Protein AF-A0A0D1Y9K7-F1 (afdb_monomer)

InterPro domains:
  IPR001387 Cro/C1-type, helix-turn-helix domain [PF01381] (7-61)
  IPR001387 Cro/C1-type, helix-turn-helix domain [PS50943] (7-61)
  IPR001387 Cro/C1-type, helix-turn-helix domain [SM00530] (6-61)
  IPR001387 Cro/C1-type, helix-turn-helix domain [cd00093] (4-61)
  IPR010982 Lambda repressor-like, DNA-binding domain superfamily [G3DSA:1.10.260.40] (1-66)
  IPR010982 Lambda repressor-like, DNA-binding domain superfamily [SSF47413] (1-70)

Radius of gyration: 22.17 Å; Cα contacts (8 Å, |Δi|>4): 87; chains: 1; bounding box: 44×24×62 Å

Organism: Aneurinibacillus migulanus (NCBI:txid47500)

Foldseek 3Di:
DALLCLLVVLCVVVPHDLCVLCVQLVHDSVVNVCSNVVVDPDDPSSLVSSLVVSVADSCCSRVVDVGGHPPPPVPDPPDDDDPPPPDDDDQDPVNVVVVVVVVVVVVVVVVVVVD

Solvent-accessible surface area (backbone atoms only — not comparable to full-atom values): 6886 Å² total; per-residue (Å²): 120,54,50,16,50,44,53,44,46,58,35,57,76,69,70,52,54,65,58,58,54,14,60,74,61,72,46,54,45,71,54,48,53,28,26,41,65,63,76,39,80,70,54,74,69,50,44,48,43,52,17,61,74,68,64,30,28,58,50,26,46,72,54,79,41,91,55,49,47,69,80,72,64,72,79,84,66,95,78,82,88,80,79,77,84,83,61,92,71,79,83,48,74,67,57,51,51,52,52,51,52,55,50,53,52,49,53,52,52,55,55,64,72,73,111

Sequence (115 aa):
MTLGERIKYLREKNGYAQKFIAEKIGVKNNTLSSYESDKRQPDYDTLQKIADFFEVSTDYLLGRTNEPSPTYKASNDESDGLAFIDGEGPITEEEKEYLKESLELFRRMKAKKKE

Secondary structure (DSSP, 8-state):
--HHHHHHHHHHHTT--HHHHHHHHT--HHHHHHHHTTSS---HHHHHHHHHHTT--HHHHTTS-S-SS------S-TTSSSS-SS-SSSPPHHHHHHHHHHHHHHHHHHHHT--

pLDDT: mean 83.66, std 17.99, range [42.81, 98.25]

Structure (mmCIF, N/CA/C/O backbone):
data_AF-A0A0D1Y9K7-F1
#
_entry.id   AF-A0A0D1Y9K7-F1
#
loop_
_atom_site.group_PDB
_atom_site.id
_atom_site.type_symbol
_atom_site.label_atom_id
_atom_site.label_alt_id
_atom_site.label_comp_id
_atom_site.label_asym_id
_atom_site.label_entity_id
_atom_site.label_seq_id
_atom_site.pdbx_PDB_ins_code
_atom_site.Cartn_x
_atom_site.Cartn_y
_atom_site.Cartn_z
_atom_site.occupancy
_atom_site.B_iso_or_equiv
_atom_site.auth_seq_id
_atom_site.auth_comp_id
_atom_site.auth_asym_id
_atom_site.auth_atom_id
_atom_site.pdbx_PDB_model_num
ATOM 1 N N . MET A 1 1 ? -13.308 4.683 -6.885 1.00 83.62 1 MET A N 1
ATOM 2 C CA . MET A 1 1 ? -11.844 4.554 -6.913 1.00 83.62 1 MET A CA 1
ATOM 3 C C . MET A 1 1 ? -11.483 3.094 -7.070 1.00 83.62 1 MET A C 1
ATOM 5 O O . MET A 1 1 ? -11.948 2.294 -6.259 1.00 83.62 1 MET A O 1
ATOM 9 N N . THR A 1 2 ? -10.711 2.762 -8.096 1.00 95.62 2 THR A N 1
ATOM 10 C CA . THR A 1 2 ? -10.083 1.451 -8.293 1.00 95.62 2 THR A CA 1
ATOM 11 C C . THR A 1 2 ? -8.947 1.226 -7.287 1.00 95.62 2 THR A C 1
ATOM 13 O O . THR A 1 2 ? -8.568 2.134 -6.540 1.00 95.62 2 THR A O 1
ATOM 16 N N . LEU A 1 3 ? -8.388 0.012 -7.270 1.00 96.94 3 LEU A N 1
ATOM 17 C CA . LEU A 1 3 ? -7.191 -0.309 -6.489 1.00 96.94 3 LEU A CA 1
ATOM 18 C C . LEU A 1 3 ? -6.016 0.599 -6.888 1.00 96.94 3 LEU A C 1
ATOM 20 O O . LEU A 1 3 ? -5.385 1.195 -6.013 1.00 96.94 3 LEU A O 1
ATOM 24 N N . GLY A 1 4 ? -5.752 0.754 -8.191 1.00 97.62 4 GLY A N 1
ATOM 25 C CA . GLY A 1 4 ? -4.684 1.614 -8.696 1.00 97.62 4 GLY A CA 1
ATOM 26 C C . GLY A 1 4 ? -4.859 3.075 -8.292 1.00 97.62 4 GLY A C 1
ATOM 27 O O . GLY A 1 4 ? -3.917 3.695 -7.791 1.00 97.62 4 GLY A O 1
ATOM 28 N N . GLU A 1 5 ? -6.080 3.602 -8.402 1.00 97.75 5 GLU A N 1
ATOM 29 C CA . GLU A 1 5 ? -6.410 4.964 -7.973 1.00 97.75 5 GLU A CA 1
ATOM 30 C C . GLU A 1 5 ? -6.190 5.170 -6.466 1.00 97.75 5 GLU A C 1
ATOM 32 O O . GLU A 1 5 ? -5.698 6.225 -6.064 1.00 97.75 5 GLU A O 1
ATOM 37 N N . ARG A 1 6 ? -6.506 4.178 -5.620 1.00 97.50 6 ARG A N 1
ATOM 38 C CA . ARG A 1 6 ? -6.267 4.249 -4.165 1.00 97.50 6 ARG A CA 1
ATOM 39 C C . ARG A 1 6 ? -4.782 4.223 -3.821 1.00 97.50 6 ARG A C 1
ATOM 41 O O . ARG A 1 6 ? -4.344 5.032 -3.007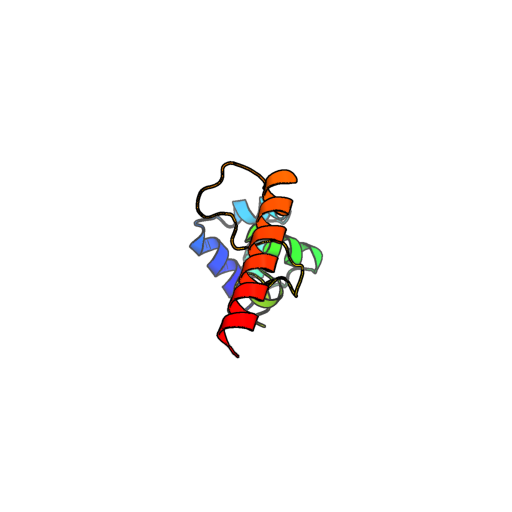 1.00 97.50 6 ARG A O 1
ATOM 48 N N . ILE A 1 7 ? -4.000 3.358 -4.467 1.00 97.75 7 ILE A N 1
ATOM 49 C CA . ILE A 1 7 ? -2.539 3.306 -4.288 1.00 97.75 7 ILE A CA 1
ATOM 50 C C . ILE A 1 7 ? -1.915 4.647 -4.689 1.00 97.75 7 ILE A C 1
ATOM 52 O O . ILE A 1 7 ? -1.131 5.225 -3.933 1.00 97.75 7 ILE A O 1
ATOM 56 N N . LYS A 1 8 ? -2.312 5.175 -5.852 1.00 98.00 8 LYS A N 1
ATOM 57 C CA . LYS A 1 8 ? -1.855 6.474 -6.351 1.00 98.00 8 LYS A CA 1
ATOM 58 C C . LYS A 1 8 ? -2.211 7.604 -5.387 1.00 98.00 8 LYS A C 1
ATOM 60 O O . LYS A 1 8 ? -1.353 8.419 -5.056 1.00 98.00 8 LYS A O 1
ATOM 65 N N . TYR A 1 9 ? -3.450 7.622 -4.905 1.00 97.62 9 TYR A N 1
ATOM 66 C CA . TYR A 1 9 ? -3.919 8.601 -3.932 1.00 97.62 9 TYR A CA 1
ATOM 67 C C . TYR A 1 9 ? -3.101 8.565 -2.637 1.00 97.62 9 TYR A C 1
ATOM 69 O O . TYR A 1 9 ? -2.636 9.609 -2.188 1.00 97.62 9 TYR A O 1
ATOM 77 N N . LEU A 1 10 ? -2.873 7.382 -2.055 1.00 96.81 10 LEU A N 1
ATOM 78 C CA . LEU A 1 10 ? -2.066 7.231 -0.839 1.00 96.81 10 LEU A CA 1
ATOM 79 C C . LEU A 1 10 ? -0.629 7.713 -1.054 1.00 96.81 10 LEU A C 1
ATOM 81 O O . LEU A 1 10 ? -0.086 8.433 -0.213 1.00 96.81 10 LEU A O 1
ATOM 85 N N . ARG A 1 11 ? -0.025 7.376 -2.198 1.00 97.62 11 ARG A N 1
ATOM 86 C CA . ARG A 1 11 ? 1.308 7.861 -2.568 1.00 97.62 11 ARG A CA 1
ATOM 87 C C . ARG A 1 11 ? 1.360 9.388 -2.620 1.00 97.62 11 ARG A C 1
ATOM 89 O O . ARG A 1 11 ? 2.266 9.985 -2.043 1.00 97.62 11 ARG A O 1
ATOM 96 N N . GLU A 1 12 ? 0.424 10.006 -3.334 1.00 97.12 12 GLU A N 1
ATOM 97 C CA . GLU A 1 12 ? 0.390 11.458 -3.550 1.00 97.12 12 GLU A CA 1
ATOM 98 C C . GLU A 1 12 ? 0.075 12.212 -2.260 1.00 97.12 12 GLU A C 1
ATOM 100 O O . GLU A 1 12 ? 0.737 13.205 -1.962 1.00 97.12 12 GLU A O 1
ATOM 105 N N . LYS A 1 13 ? -0.845 11.689 -1.442 1.00 95.88 13 LYS A N 1
ATOM 106 C CA . LYS A 1 13 ? -1.175 12.225 -0.116 1.00 95.88 13 LYS A CA 1
ATOM 107 C C . LYS A 1 13 ? 0.044 12.285 0.810 1.00 95.88 13 LYS A C 1
ATOM 109 O O . LYS A 1 13 ? 0.171 13.235 1.574 1.00 95.88 13 LYS A O 1
ATOM 114 N N . ASN A 1 14 ? 0.932 11.295 0.732 1.00 94.00 14 ASN A N 1
ATOM 115 C CA . ASN A 1 14 ? 2.161 11.237 1.52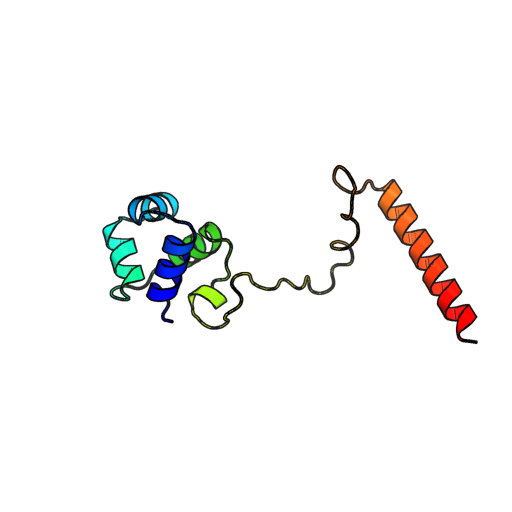9 1.00 94.00 14 ASN A CA 1
ATOM 116 C C . ASN A 1 14 ? 3.376 11.895 0.840 1.00 94.00 14 ASN A C 1
ATOM 118 O O . ASN A 1 14 ? 4.479 11.865 1.378 1.00 94.00 14 ASN A O 1
ATOM 122 N N . GLY A 1 15 ? 3.209 12.478 -0.354 1.00 96.00 15 GLY A N 1
ATOM 123 C CA . GLY A 1 15 ? 4.292 13.156 -1.075 1.00 96.00 15 GLY A CA 1
ATOM 124 C C . GLY A 1 15 ? 5.394 12.226 -1.601 1.00 96.00 15 GLY A C 1
ATOM 125 O O . GLY A 1 15 ? 6.505 12.680 -1.875 1.00 96.00 15 GLY A O 1
ATOM 126 N N . TYR A 1 16 ? 5.120 10.928 -1.756 1.00 96.56 16 TYR A N 1
ATOM 127 C CA . TYR A 1 16 ? 6.129 9.965 -2.192 1.00 96.56 16 TYR A CA 1
ATOM 128 C C . TYR A 1 16 ? 6.257 9.885 -3.719 1.00 96.56 16 TYR A C 1
ATOM 130 O O . TYR A 1 16 ? 5.280 9.866 -4.477 1.00 96.56 16 TYR A O 1
ATOM 138 N N . ALA A 1 17 ? 7.497 9.745 -4.189 1.00 97.44 17 ALA A N 1
ATOM 139 C CA . ALA A 1 17 ? 7.775 9.366 -5.568 1.00 97.44 17 ALA A CA 1
ATOM 140 C C . ALA A 1 17 ? 7.483 7.871 -5.784 1.00 97.44 17 ALA A C 1
ATOM 142 O O . ALA A 1 17 ? 7.744 7.047 -4.908 1.00 97.44 17 ALA A O 1
ATOM 143 N N . GLN A 1 18 ? 7.040 7.488 -6.987 1.00 97.19 18 GLN A N 1
ATOM 144 C CA . GLN A 1 18 ? 6.804 6.074 -7.322 1.00 97.19 18 GLN A CA 1
ATOM 145 C C . GLN A 1 18 ? 8.050 5.205 -7.084 1.00 97.19 18 GLN A C 1
ATOM 147 O O . GLN A 1 18 ? 7.955 4.071 -6.629 1.00 97.19 18 GLN A O 1
ATOM 152 N N . LYS A 1 19 ? 9.246 5.735 -7.374 1.00 97.44 19 LYS A N 1
ATOM 153 C CA . LYS A 1 19 ? 10.508 5.004 -7.193 1.00 97.44 19 LYS A CA 1
ATOM 154 C C . LYS A 1 19 ? 10.745 4.632 -5.728 1.00 97.44 19 LYS A C 1
ATOM 156 O O . LYS A 1 19 ? 11.130 3.502 -5.463 1.00 97.44 19 LYS A O 1
ATOM 161 N N . PHE A 1 20 ? 10.436 5.543 -4.807 1.00 96.62 20 PHE A N 1
ATOM 162 C CA . PHE A 1 20 ? 10.605 5.324 -3.375 1.00 96.62 20 PHE A CA 1
ATOM 163 C C . PHE A 1 20 ? 9.729 4.173 -2.867 1.00 96.62 20 PHE A C 1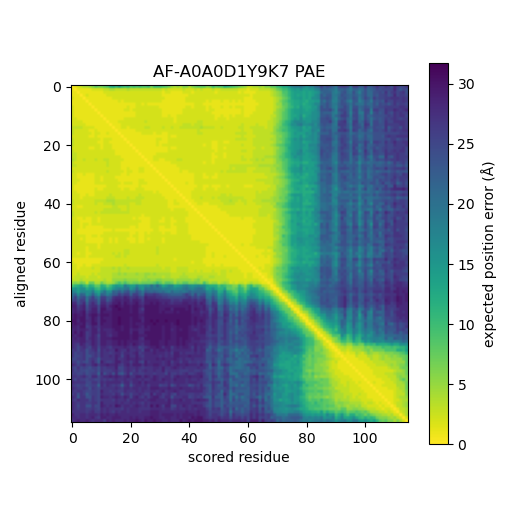
ATOM 165 O O . PHE A 1 20 ? 10.234 3.243 -2.249 1.00 96.62 20 PHE A O 1
ATOM 172 N N . ILE A 1 21 ? 8.431 4.186 -3.186 1.00 96.94 21 ILE A N 1
ATOM 173 C CA . ILE A 1 21 ? 7.521 3.109 -2.764 1.00 96.94 21 ILE A CA 1
ATOM 174 C C . ILE A 1 21 ? 7.909 1.789 -3.417 1.00 96.94 21 ILE A C 1
ATOM 176 O O . ILE A 1 21 ? 7.945 0.770 -2.737 1.00 96.94 21 ILE A O 1
ATOM 180 N N . ALA A 1 22 ? 8.234 1.804 -4.713 1.00 97.25 22 ALA A N 1
ATOM 181 C CA . ALA A 1 22 ? 8.626 0.601 -5.435 1.00 97.25 22 ALA A CA 1
ATOM 182 C C . ALA A 1 22 ? 9.835 -0.084 -4.775 1.00 97.25 22 ALA A C 1
ATOM 184 O O . ALA A 1 22 ? 9.805 -1.293 -4.558 1.00 97.25 22 ALA A O 1
ATOM 185 N N . GLU A 1 23 ? 10.847 0.691 -4.373 1.00 97.25 23 GLU A N 1
ATOM 186 C CA . GLU A 1 23 ? 11.997 0.188 -3.613 1.00 97.25 23 GLU A CA 1
ATOM 187 C C . GLU A 1 23 ? 11.586 -0.379 -2.246 1.00 97.25 23 GLU A C 1
ATOM 189 O O . GLU A 1 23 ? 12.051 -1.454 -1.872 1.00 97.25 23 GLU A O 1
ATOM 194 N N . LYS A 1 24 ? 10.676 0.288 -1.523 1.00 95.69 24 LYS A N 1
ATOM 195 C CA . LYS A 1 24 ? 10.209 -0.153 -0.197 1.00 95.69 24 LYS A CA 1
ATOM 196 C C . LYS A 1 24 ? 9.401 -1.448 -0.228 1.00 95.69 24 LYS A C 1
ATOM 198 O O . LYS A 1 24 ? 9.605 -2.297 0.634 1.00 95.69 24 LYS A O 1
ATOM 203 N N . ILE A 1 25 ? 8.536 -1.634 -1.223 1.00 96.19 25 ILE A N 1
ATOM 204 C CA . ILE A 1 25 ? 7.728 -2.860 -1.363 1.00 96.19 25 ILE A CA 1
ATOM 205 C C . ILE A 1 25 ? 8.440 -3.956 -2.181 1.00 96.19 25 ILE A C 1
ATOM 207 O O . ILE A 1 25 ? 7.914 -5.060 -2.331 1.00 96.19 25 ILE A O 1
ATOM 211 N N . GLY A 1 26 ? 9.647 -3.680 -2.690 1.00 96.56 26 GLY A N 1
ATOM 212 C CA . GLY A 1 26 ? 10.491 -4.650 -3.394 1.00 96.56 26 GLY A CA 1
ATOM 213 C C . GLY A 1 26 ? 10.061 -4.942 -4.835 1.00 96.56 26 GLY A C 1
ATOM 214 O O . GLY A 1 26 ? 10.218 -6.067 -5.307 1.00 96.56 26 GLY A O 1
ATOM 215 N N . VAL A 1 27 ? 9.518 -3.952 -5.548 1.00 97.44 27 VAL A N 1
ATOM 216 C CA . VAL A 1 27 ? 9.117 -4.070 -6.961 1.00 97.44 27 VAL A CA 1
ATOM 217 C C . VAL A 1 27 ? 9.855 -3.066 -7.845 1.00 97.44 27 VAL A C 1
ATOM 219 O O . VAL A 1 27 ? 10.433 -2.083 -7.390 1.00 97.44 27 VAL A O 1
ATOM 222 N N . LYS A 1 28 ? 9.823 -3.283 -9.163 1.00 97.94 28 LYS A N 1
ATOM 223 C CA . LYS A 1 28 ? 10.340 -2.300 -10.125 1.00 97.94 28 LYS A CA 1
ATOM 224 C C . LYS A 1 28 ? 9.406 -1.087 -10.201 1.00 97.94 28 LYS A C 1
ATOM 226 O O . LYS A 1 28 ? 8.189 -1.225 -10.109 1.00 97.94 28 LYS A O 1
ATOM 231 N N . ASN A 1 29 ? 9.958 0.099 -10.456 1.00 97.50 29 ASN A N 1
ATOM 232 C CA . ASN A 1 29 ? 9.174 1.333 -10.586 1.00 97.50 29 ASN A CA 1
ATOM 233 C C . ASN A 1 29 ? 8.064 1.234 -11.659 1.00 97.50 29 ASN A C 1
ATOM 235 O O . ASN A 1 29 ? 6.931 1.642 -11.413 1.00 97.50 29 ASN A O 1
ATOM 239 N N . ASN A 1 30 ? 8.353 0.615 -12.810 1.00 97.81 30 ASN A N 1
ATOM 240 C CA . ASN A 1 30 ? 7.357 0.388 -13.863 1.00 97.81 30 ASN A CA 1
ATOM 241 C C . ASN A 1 30 ? 6.219 -0.551 -13.423 1.00 97.81 30 ASN A C 1
ATOM 243 O O . ASN A 1 30 ? 5.087 -0.407 -13.887 1.00 97.81 30 ASN A O 1
ATOM 247 N N . THR A 1 31 ? 6.503 -1.490 -12.518 1.00 97.81 31 THR A N 1
ATOM 248 C CA . THR A 1 31 ? 5.507 -2.376 -11.921 1.00 97.81 31 THR A CA 1
ATOM 249 C C . THR A 1 31 ? 4.544 -1.571 -11.054 1.00 97.81 31 THR A C 1
ATOM 251 O O . THR A 1 31 ? 3.341 -1.679 -11.261 1.00 97.81 31 THR A O 1
ATOM 254 N N . LEU A 1 32 ? 5.049 -0.698 -10.170 1.00 97.94 32 LEU A N 1
ATOM 255 C CA . LEU A 1 32 ? 4.189 0.187 -9.372 1.00 97.94 32 LEU A CA 1
ATOM 256 C C . LEU A 1 32 ? 3.350 1.116 -10.263 1.00 97.94 32 LEU A C 1
ATOM 258 O O . LEU A 1 32 ? 2.151 1.249 -10.052 1.00 97.94 32 LEU A O 1
ATOM 262 N N . SER A 1 33 ? 3.950 1.696 -11.305 1.00 98.00 33 SER A N 1
ATOM 263 C CA . SER A 1 33 ? 3.226 2.516 -12.289 1.00 98.00 33 SER A CA 1
ATOM 264 C C . SER A 1 33 ? 2.104 1.732 -12.993 1.00 98.00 33 SER A C 1
ATOM 266 O O . SER A 1 33 ? 1.017 2.258 -13.235 1.00 98.00 33 SER A O 1
ATOM 268 N N . SER A 1 34 ? 2.329 0.444 -13.273 1.00 98.25 34 SER A N 1
ATOM 269 C CA . SER A 1 34 ? 1.307 -0.441 -13.848 1.00 98.25 34 SER A CA 1
ATOM 270 C C . SER A 1 34 ? 0.180 -0.757 -12.862 1.00 98.25 34 SER A C 1
ATOM 272 O O . SER A 1 34 ? -0.960 -0.890 -13.298 1.00 98.25 34 SER A O 1
ATOM 274 N N . TYR A 1 35 ? 0.477 -0.842 -11.560 1.00 98.19 35 TYR A N 1
ATOM 275 C CA . TYR A 1 35 ? -0.539 -0.982 -10.511 1.00 98.19 35 TYR A CA 1
ATOM 276 C C . TYR A 1 35 ? -1.379 0.289 -10.379 1.00 98.19 35 TYR A C 1
ATOM 278 O O . TYR A 1 35 ? -2.599 0.217 -10.438 1.00 98.19 35 TYR A O 1
ATOM 286 N N . GLU A 1 36 ? -0.743 1.461 -10.289 1.00 98.00 36 GLU A N 1
ATOM 287 C CA . GLU A 1 36 ? -1.429 2.760 -10.160 1.00 98.00 36 GLU A CA 1
ATOM 288 C C . GLU A 1 36 ? -2.296 3.133 -11.374 1.00 98.00 36 GLU A C 1
ATOM 290 O O . GLU A 1 36 ? -3.157 4.002 -11.269 1.00 98.00 36 GLU A O 1
ATOM 295 N N . SER A 1 37 ? -2.058 2.503 -12.527 1.00 97.75 37 SER A N 1
ATOM 296 C CA . SER A 1 37 ? -2.835 2.691 -13.760 1.00 97.75 37 SER A CA 1
ATOM 297 C C . SER A 1 37 ? -3.765 1.519 -14.087 1.00 97.75 37 SER A C 1
ATOM 299 O O . SER A 1 37 ? -4.258 1.444 -15.211 1.00 97.75 37 SER A O 1
ATOM 301 N N . ASP A 1 38 ? -3.959 0.587 -13.146 1.00 97.00 38 ASP A N 1
ATOM 302 C CA . ASP A 1 38 ? -4.796 -0.618 -13.276 1.00 97.00 38 ASP A CA 1
ATOM 303 C C . ASP A 1 38 ? -4.439 -1.540 -14.465 1.00 97.00 38 ASP A C 1
ATOM 305 O O . ASP A 1 38 ? -5.184 -2.456 -14.809 1.00 97.00 38 ASP A O 1
ATOM 309 N N . LYS A 1 39 ? -3.265 -1.357 -15.085 1.00 97.75 39 LYS A N 1
ATOM 310 C CA . LYS A 1 39 ? -2.762 -2.215 -16.175 1.00 97.75 39 LYS A CA 1
ATOM 311 C C . LYS A 1 39 ? -2.356 -3.597 -15.683 1.00 97.75 39 LYS A C 1
ATOM 313 O O . LYS A 1 39 ? -2.317 -4.552 -16.456 1.00 97.75 39 LYS A O 1
ATOM 318 N N . ARG A 1 40 ? -1.977 -3.690 -14.411 1.00 96.69 40 ARG A N 1
ATOM 319 C CA . ARG A 1 40 ? -1.597 -4.930 -13.741 1.00 96.69 40 ARG A CA 1
ATOM 320 C C . ARG A 1 40 ? -2.117 -4.889 -12.314 1.00 96.69 40 ARG A C 1
ATOM 322 O O . ARG A 1 40 ? -2.157 -3.824 -11.712 1.00 96.69 40 ARG A O 1
ATOM 329 N N . GLN A 1 41 ? -2.462 -6.046 -11.766 1.00 95.75 41 GLN A N 1
ATOM 330 C CA . GLN A 1 41 ? -2.793 -6.170 -10.351 1.00 95.75 41 GLN A CA 1
ATOM 331 C C . GLN A 1 41 ? -1.580 -6.676 -9.554 1.00 95.75 41 GLN A C 1
ATOM 333 O O . GLN A 1 41 ? -0.812 -7.489 -10.086 1.00 95.75 41 GLN A O 1
ATOM 338 N N . PRO A 1 42 ? -1.372 -6.186 -8.317 1.00 96.94 42 PRO A N 1
ATOM 339 C CA . PRO A 1 42 ? -0.396 -6.767 -7.407 1.00 96.94 42 PRO A CA 1
ATOM 340 C C . PRO A 1 42 ? -0.802 -8.199 -7.046 1.00 96.94 42 PRO A C 1
ATOM 342 O O . PRO A 1 42 ? -1.987 -8.529 -7.008 1.00 96.94 42 PRO A O 1
ATOM 345 N N . ASP A 1 43 ? 0.188 -9.046 -6.780 1.00 97.00 43 ASP A N 1
ATOM 346 C CA . ASP A 1 43 ? -0.063 -10.340 -6.149 1.00 97.00 43 ASP A CA 1
ATOM 347 C C . ASP A 1 43 ? -0.411 -10.167 -4.661 1.00 97.00 43 ASP A C 1
ATOM 349 O O . ASP A 1 43 ? -0.383 -9.061 -4.113 1.00 97.00 43 ASP A O 1
ATOM 353 N N . TYR A 1 44 ? -0.766 -11.276 -4.013 1.00 96.94 44 TYR A N 1
ATOM 354 C CA . TYR A 1 44 ? -1.159 -11.296 -2.606 1.00 96.94 44 TYR A CA 1
ATOM 355 C C . TYR A 1 44 ? -0.082 -10.700 -1.683 1.00 96.94 44 TYR A C 1
ATOM 357 O O . TYR A 1 44 ? -0.387 -9.853 -0.844 1.00 96.94 44 TYR A O 1
ATOM 365 N N . ASP A 1 45 ? 1.184 -11.074 -1.875 1.00 97.44 45 ASP A N 1
ATOM 366 C CA . ASP A 1 45 ? 2.291 -10.599 -1.040 1.00 97.44 45 ASP A CA 1
ATOM 367 C C . ASP A 1 45 ? 2.566 -9.107 -1.252 1.00 97.44 45 ASP A C 1
ATOM 369 O O . ASP A 1 45 ? 2.802 -8.362 -0.301 1.00 97.44 45 ASP A O 1
ATOM 373 N N . THR A 1 46 ? 2.508 -8.635 -2.497 1.00 97.81 46 THR A N 1
ATOM 374 C CA . THR A 1 46 ? 2.695 -7.218 -2.812 1.00 97.81 46 THR A CA 1
ATOM 375 C C . THR A 1 46 ? 1.536 -6.380 -2.284 1.00 97.81 46 THR A C 1
ATOM 377 O O . THR A 1 46 ? 1.765 -5.280 -1.786 1.00 97.81 46 THR A O 1
ATOM 380 N N . LEU A 1 47 ? 0.300 -6.882 -2.357 1.00 97.88 47 LEU A N 1
ATOM 381 C CA . LEU A 1 47 ? -0.866 -6.188 -1.816 1.00 97.88 47 LEU A CA 1
ATOM 382 C C . LEU A 1 47 ? -0.741 -5.988 -0.299 1.00 97.88 47 LEU A C 1
ATOM 384 O O . LEU A 1 47 ? -1.008 -4.887 0.178 1.00 97.88 47 LEU A O 1
ATOM 388 N N . GLN A 1 48 ? -0.283 -7.009 0.432 1.00 96.75 48 GLN A N 1
ATOM 389 C CA . GLN A 1 48 ? -0.004 -6.898 1.868 1.00 96.75 48 GLN A CA 1
ATOM 390 C C . GLN A 1 48 ? 1.089 -5.866 2.153 1.00 96.75 48 GLN A C 1
ATOM 392 O O . GLN A 1 48 ? 0.870 -4.954 2.937 1.00 96.75 48 GLN A O 1
ATOM 397 N N . LYS A 1 49 ? 2.214 -5.903 1.428 1.00 97.50 49 LYS A N 1
ATOM 398 C CA . LYS A 1 49 ? 3.286 -4.905 1.603 1.00 97.50 49 LYS A CA 1
ATOM 399 C C . LYS A 1 49 ? 2.823 -3.473 1.350 1.00 97.50 49 LYS A C 1
ATOM 401 O O . LYS A 1 49 ? 3.303 -2.555 2.004 1.00 97.50 49 LYS A O 1
ATOM 406 N N . ILE A 1 50 ? 1.935 -3.266 0.376 1.00 97.25 50 ILE A N 1
ATOM 407 C CA . ILE A 1 50 ? 1.352 -1.947 0.107 1.00 97.25 50 ILE A CA 1
ATOM 408 C C . ILE A 1 50 ? 0.449 -1.523 1.271 1.00 97.25 50 ILE A C 1
ATOM 410 O O . ILE A 1 50 ? 0.530 -0.374 1.700 1.00 97.25 50 ILE A O 1
ATOM 414 N N . ALA A 1 51 ? -0.388 -2.433 1.776 1.00 96.06 51 ALA A N 1
ATOM 415 C CA . ALA A 1 51 ? -1.241 -2.194 2.937 1.00 96.06 51 ALA A CA 1
ATOM 416 C C . ALA A 1 51 ? -0.414 -1.815 4.175 1.00 96.06 51 ALA A C 1
ATOM 418 O O . ALA A 1 51 ? -0.650 -0.757 4.754 1.00 96.06 51 ALA A O 1
ATOM 419 N N . ASP A 1 52 ? 0.617 -2.599 4.493 1.00 94.19 52 ASP A N 1
ATOM 420 C CA . ASP A 1 52 ? 1.517 -2.363 5.624 1.00 94.19 52 ASP A CA 1
ATOM 421 C C . ASP A 1 52 ? 2.287 -1.046 5.475 1.00 94.19 52 ASP A C 1
ATOM 423 O O . ASP A 1 52 ? 2.366 -0.261 6.415 1.00 94.19 52 ASP A O 1
ATOM 427 N N . PHE A 1 53 ? 2.820 -0.761 4.280 1.00 95.00 53 PHE A N 1
ATOM 428 C CA . PHE A 1 53 ? 3.581 0.466 4.024 1.00 95.00 53 PHE A CA 1
ATOM 429 C C . PHE A 1 53 ? 2.754 1.737 4.253 1.00 95.00 53 PHE A C 1
ATOM 431 O O . PHE A 1 53 ? 3.295 2.752 4.687 1.00 95.00 53 PHE A O 1
ATOM 438 N N . PH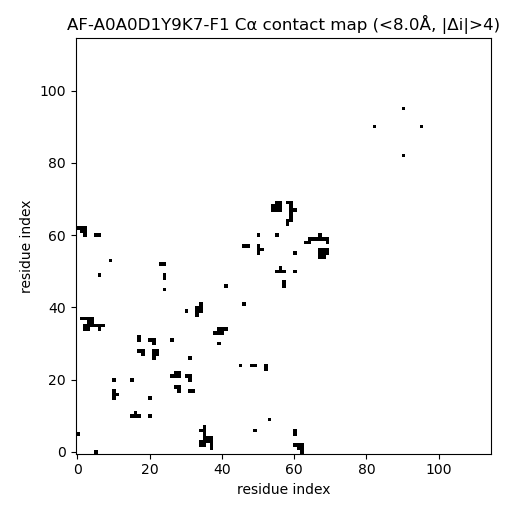E A 1 54 ? 1.462 1.700 3.926 1.00 94.50 54 PHE A N 1
ATOM 439 C CA . PHE A 1 54 ? 0.557 2.834 4.104 1.00 94.50 54 PHE A CA 1
ATOM 440 C C . PHE A 1 54 ? -0.267 2.768 5.395 1.00 94.50 54 PHE A C 1
ATOM 442 O O . PHE A 1 54 ? -1.098 3.652 5.598 1.00 94.50 54 PHE A O 1
ATOM 449 N N . GLU A 1 55 ? -0.060 1.748 6.233 1.00 93.12 55 GLU A N 1
ATOM 450 C CA . GLU A 1 55 ? -0.829 1.496 7.460 1.00 93.12 55 GLU A CA 1
ATOM 451 C C . GLU A 1 55 ? -2.352 1.460 7.212 1.00 93.12 55 GLU A C 1
ATOM 453 O O . GLU A 1 55 ? -3.160 2.047 7.938 1.00 93.12 55 GLU A O 1
ATOM 458 N N . VAL A 1 56 ? -2.761 0.772 6.142 1.00 94.12 56 VAL A N 1
ATOM 459 C CA . VAL A 1 56 ? -4.166 0.605 5.735 1.00 94.12 56 VAL A CA 1
ATOM 460 C C . VAL A 1 56 ? -4.554 -0.868 5.641 1.00 94.12 56 VAL A C 1
ATOM 462 O O . VAL A 1 56 ? -3.708 -1.744 5.518 1.00 94.12 56 VAL A O 1
ATOM 465 N N . SER A 1 57 ? -5.852 -1.167 5.645 1.00 94.56 57 SER A N 1
ATOM 466 C CA . SER A 1 57 ? -6.361 -2.511 5.365 1.00 94.56 57 SER A CA 1
ATOM 467 C C . SER A 1 57 ? -6.309 -2.838 3.873 1.00 94.56 57 SER A C 1
ATOM 469 O O . SER A 1 57 ? -6.467 -1.977 3.001 1.00 94.56 57 SER A O 1
ATOM 471 N N . THR A 1 58 ? -6.206 -4.127 3.558 1.00 94.94 58 THR A N 1
ATOM 472 C CA . THR A 1 58 ? -6.450 -4.612 2.196 1.00 94.94 58 THR A CA 1
ATOM 473 C C . THR A 1 58 ? -7.907 -4.398 1.775 1.00 94.94 58 THR A C 1
ATOM 475 O O . THR A 1 58 ? -8.149 -4.107 0.608 1.00 94.94 58 THR A O 1
ATOM 478 N N . ASP A 1 59 ? -8.875 -4.434 2.701 1.00 94.31 59 ASP A N 1
ATOM 479 C CA . ASP A 1 59 ? -10.272 -4.051 2.446 1.00 94.31 59 ASP A CA 1
ATOM 480 C C . ASP A 1 59 ? -10.397 -2.614 1.928 1.00 94.31 59 ASP A C 1
ATOM 482 O O . ASP A 1 59 ? -11.149 -2.361 0.981 1.00 94.31 59 ASP A O 1
ATOM 486 N N . TYR A 1 60 ? -9.638 -1.675 2.497 1.00 95.44 60 TYR A N 1
ATOM 487 C CA . TYR A 1 60 ? -9.567 -0.315 1.979 1.00 95.44 60 TYR A CA 1
ATOM 488 C C . TYR A 1 60 ? -8.976 -0.295 0.574 1.00 95.44 60 TYR A C 1
ATOM 490 O O . TYR A 1 60 ? -9.572 0.298 -0.325 1.00 95.44 60 TYR A O 1
ATOM 498 N N . LEU A 1 61 ? -7.831 -0.946 0.354 1.00 95.94 61 LEU A N 1
ATOM 499 C CA . LEU A 1 61 ? -7.178 -0.964 -0.959 1.00 95.94 61 LEU A CA 1
ATOM 500 C C . LEU A 1 61 ? -8.079 -1.574 -2.043 1.00 95.94 61 LEU A C 1
ATOM 502 O O . LEU A 1 61 ? -8.181 -1.030 -3.140 1.00 95.94 61 LEU A O 1
ATOM 506 N N . LEU A 1 62 ? -8.786 -2.655 -1.720 1.00 95.56 62 LEU A N 1
ATOM 507 C CA . LEU A 1 62 ? -9.712 -3.352 -2.616 1.00 95.56 62 LEU A CA 1
ATOM 508 C C . LEU A 1 62 ? -11.078 -2.656 -2.747 1.00 95.56 62 LEU A C 1
ATOM 510 O O . LEU A 1 62 ? -11.928 -3.117 -3.506 1.00 95.56 62 LEU A O 1
ATOM 514 N N . GLY A 1 63 ? -11.305 -1.553 -2.029 1.00 93.75 63 GLY A N 1
ATOM 515 C CA . GLY A 1 63 ? -12.526 -0.756 -2.131 1.00 93.75 63 GLY A CA 1
ATOM 516 C C . GLY A 1 63 ? -13.751 -1.348 -1.433 1.00 93.75 63 GLY A C 1
ATOM 517 O O . GLY A 1 63 ? -14.867 -0.923 -1.724 1.00 93.75 63 GLY A O 1
ATOM 518 N N . ARG A 1 64 ? -13.560 -2.288 -0.502 1.00 92.62 64 ARG A N 1
ATOM 519 C CA . ARG A 1 64 ? -14.625 -2.851 0.351 1.00 92.62 64 ARG A CA 1
ATOM 520 C C . ARG A 1 64 ? -15.066 -1.869 1.441 1.00 92.62 64 ARG A C 1
ATOM 522 O O . ARG A 1 64 ? -16.189 -1.954 1.925 1.00 92.62 64 ARG A O 1
ATOM 529 N N . THR A 1 65 ? -14.199 -0.917 1.791 1.00 91.75 65 THR A N 1
ATOM 530 C CA . THR A 1 65 ? -14.472 0.176 2.733 1.00 91.75 65 THR A CA 1
ATOM 531 C C . THR A 1 65 ? -13.800 1.484 2.292 1.00 91.75 65 THR A C 1
ATOM 533 O O . THR A 1 65 ? -12.851 1.498 1.500 1.00 91.75 65 THR A O 1
ATOM 536 N N . ASN A 1 66 ? -14.297 2.612 2.801 1.00 91.19 66 ASN A N 1
ATOM 537 C CA . ASN A 1 66 ? -13.648 3.922 2.680 1.00 91.19 66 ASN A CA 1
ATOM 538 C C . A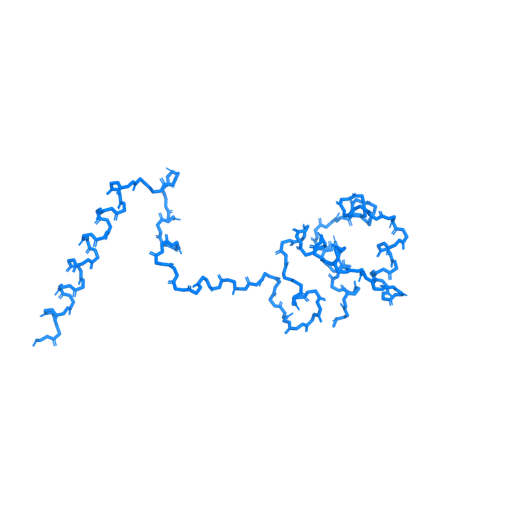SN A 1 66 ? -12.809 4.279 3.913 1.00 91.19 66 ASN A C 1
ATOM 540 O O . ASN A 1 66 ? -12.099 5.282 3.887 1.00 91.19 66 ASN A O 1
ATOM 544 N N . GLU A 1 67 ? -12.859 3.460 4.962 1.00 89.31 67 GLU A N 1
ATOM 545 C CA . GLU A 1 67 ? -12.023 3.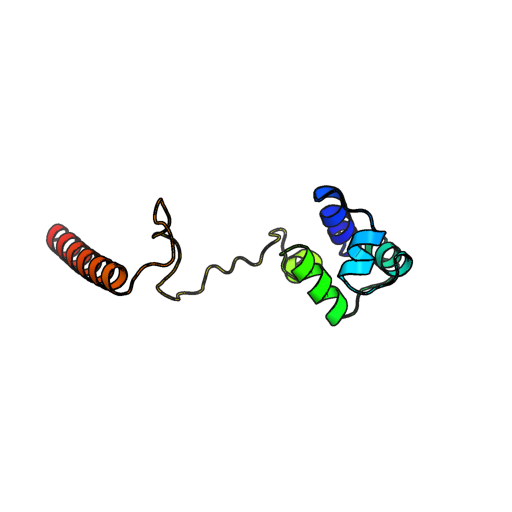615 6.149 1.00 89.31 67 GLU A CA 1
ATOM 546 C C . GLU A 1 67 ? -10.638 3.000 5.885 1.00 89.31 67 GLU A C 1
ATOM 548 O O . GLU A 1 67 ? -10.565 1.816 5.560 1.00 89.31 67 GLU A O 1
ATOM 553 N N . PRO A 1 68 ? -9.544 3.787 5.945 1.00 82.50 68 PRO A N 1
ATOM 554 C CA . PRO A 1 68 ? -8.211 3.339 5.548 1.00 82.50 68 PRO A CA 1
ATOM 555 C C . PRO A 1 68 ? -7.660 2.244 6.451 1.00 82.50 68 PRO A C 1
ATOM 557 O O . PRO A 1 68 ? -7.258 1.195 5.964 1.00 82.50 68 PRO A O 1
ATOM 560 N N . SER A 1 69 ? -7.692 2.445 7.760 1.00 76.75 69 SER A N 1
ATOM 561 C CA . SER A 1 69 ? -7.300 1.417 8.717 1.00 76.75 69 SER A CA 1
ATOM 562 C C . SER A 1 69 ? -8.479 0.469 8.941 1.00 76.75 69 SER A C 1
ATOM 564 O O . SER A 1 69 ? -9.623 0.941 8.963 1.00 76.75 69 SER A O 1
ATOM 566 N N . PRO A 1 70 ? -8.258 -0.849 9.109 1.00 61.31 70 PRO A N 1
ATOM 567 C CA . PRO A 1 70 ? -9.303 -1.653 9.711 1.00 61.31 70 PRO A CA 1
ATOM 568 C C . PRO A 1 70 ? -9.587 -1.006 11.064 1.00 61.31 70 PRO A C 1
ATOM 570 O O . PRO A 1 70 ? -8.676 -0.847 11.877 1.00 61.31 70 PRO A O 1
ATOM 573 N N . THR A 1 71 ? -10.833 -0.618 11.334 1.00 50.88 71 THR A N 1
ATOM 574 C CA . THR A 1 71 ? -11.246 -0.486 12.724 1.00 50.88 71 THR A CA 1
ATOM 575 C C . THR A 1 71 ? -11.114 -1.893 13.303 1.00 50.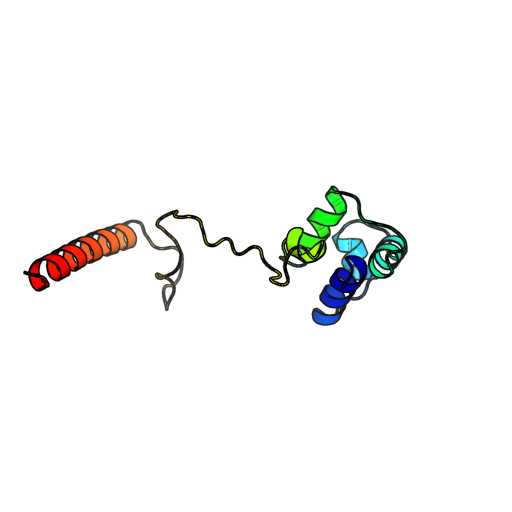88 71 THR A C 1
ATOM 577 O O . THR A 1 71 ? -12.076 -2.651 13.386 1.00 50.88 71 THR A O 1
ATOM 580 N N . TYR A 1 72 ? -9.922 -2.241 13.785 1.00 50.78 72 TYR A N 1
ATOM 581 C CA . TYR A 1 72 ? -9.835 -2.935 15.048 1.00 50.78 72 TYR A CA 1
ATOM 582 C C . TYR A 1 72 ? -10.465 -1.966 16.057 1.00 50.78 72 TYR A C 1
ATOM 584 O O . TYR A 1 72 ? -9.801 -1.319 16.856 1.00 50.78 72 TYR A O 1
ATOM 592 N N . LYS A 1 73 ? -11.804 -1.871 16.037 1.00 44.81 73 LYS A N 1
ATOM 593 C CA . LYS A 1 73 ? -12.519 -1.965 17.294 1.00 44.81 73 LYS A CA 1
ATOM 594 C C . LYS A 1 73 ? -11.978 -3.263 17.845 1.00 44.81 73 LYS A C 1
ATOM 596 O O . LYS A 1 73 ? -12.359 -4.316 17.340 1.00 44.81 73 LYS A O 1
ATOM 601 N N . ALA A 1 74 ? -10.987 -3.160 18.729 1.00 43.28 74 ALA A N 1
ATOM 602 C CA . ALA A 1 74 ? -10.566 -4.269 19.548 1.00 43.28 74 ALA A CA 1
ATOM 603 C C . ALA A 1 74 ? -11.867 -4.913 20.012 1.00 43.28 74 ALA A C 1
ATOM 605 O O . ALA A 1 74 ? -12.683 -4.302 20.707 1.00 43.28 74 ALA A O 1
ATOM 606 N N . SER A 1 75 ? -12.160 -6.070 19.442 1.00 44.12 75 SER A N 1
ATOM 607 C CA . SER A 1 75 ? -13.274 -6.880 19.854 1.00 44.12 75 SER A CA 1
ATOM 608 C C . SER A 1 75 ? -12.923 -7.311 21.266 1.00 44.12 75 SER A C 1
ATOM 610 O O . SER A 1 75 ? -12.143 -8.232 21.429 1.00 44.12 75 SER A O 1
ATOM 612 N N . ASN A 1 76 ? -13.460 -6.601 22.256 1.00 46.38 76 ASN A N 1
ATOM 613 C CA . ASN A 1 76 ? -13.620 -7.038 23.640 1.00 46.38 76 ASN A CA 1
ATOM 614 C C . ASN A 1 76 ? -12.394 -7.651 24.353 1.00 46.38 76 ASN A C 1
ATOM 616 O O . ASN A 1 76 ? -12.596 -8.508 25.209 1.00 46.38 76 ASN A O 1
ATOM 620 N N . ASP A 1 77 ? -11.168 -7.193 24.085 1.00 42.81 77 ASP A N 1
ATOM 621 C CA . ASP A 1 77 ? -10.047 -7.421 25.007 1.00 42.81 77 ASP A CA 1
ATOM 622 C C . ASP A 1 77 ? -9.938 -6.222 25.965 1.00 42.81 77 ASP A C 1
ATOM 624 O O . ASP A 1 77 ? -9.758 -5.073 25.558 1.00 42.81 77 ASP A O 1
ATOM 628 N N . GLU A 1 78 ? -10.152 -6.495 27.253 1.00 52.00 78 GLU A N 1
ATOM 629 C CA . GLU A 1 78 ? -10.434 -5.554 28.347 1.00 52.00 78 GLU A CA 1
ATOM 630 C C . GLU A 1 78 ? -9.274 -4.619 28.778 1.00 52.00 78 GLU A C 1
ATOM 632 O O . GLU A 1 78 ? -9.188 -4.293 29.963 1.00 52.00 78 GLU A O 1
ATOM 637 N N . SER A 1 79 ? -8.367 -4.153 27.909 1.00 52.00 79 SER A N 1
ATOM 638 C CA . SER A 1 79 ? -7.169 -3.462 28.436 1.00 52.00 79 SER A CA 1
ATOM 639 C C . SER A 1 79 ? -6.561 -2.283 27.691 1.00 52.00 79 SER A C 1
ATOM 641 O O . SER A 1 79 ? -5.555 -1.797 28.189 1.00 52.00 79 SER A O 1
ATOM 643 N N . ASP A 1 80 ? -7.111 -1.752 26.599 1.00 51.47 80 ASP A N 1
ATOM 644 C CA . ASP A 1 80 ? -6.459 -0.598 25.959 1.00 51.47 80 ASP A CA 1
ATOM 645 C C . ASP A 1 80 ? -7.442 0.439 25.421 1.00 51.47 80 ASP A C 1
ATOM 647 O O . ASP A 1 80 ? -8.281 0.156 24.569 1.00 51.47 80 ASP A O 1
ATOM 651 N N . GLY A 1 81 ? -7.313 1.677 25.906 1.00 50.00 81 GLY A N 1
ATOM 652 C CA . GLY A 1 81 ? -7.909 2.829 25.226 1.00 50.00 81 GLY A CA 1
ATOM 653 C C . GLY A 1 81 ? -8.341 4.021 26.077 1.00 50.00 81 GLY A C 1
ATOM 654 O O . GLY A 1 81 ? -8.862 4.974 25.508 1.00 50.00 81 GLY A O 1
ATOM 655 N N . LEU A 1 82 ? -8.157 4.015 27.404 1.00 49.78 82 LEU A N 1
ATOM 656 C CA . LEU A 1 82 ? -8.518 5.170 28.256 1.00 49.78 82 LEU A CA 1
ATOM 657 C C . LEU A 1 82 ? -7.455 5.597 29.282 1.00 49.78 82 LEU A C 1
ATOM 659 O O . LEU A 1 82 ? -7.640 6.615 29.941 1.00 49.78 82 LEU A O 1
ATOM 663 N N . ALA A 1 83 ? -6.337 4.877 29.399 1.00 48.91 83 ALA A N 1
ATOM 664 C CA . ALA A 1 83 ? -5.289 5.164 30.385 1.00 48.91 83 ALA A CA 1
ATOM 665 C C . ALA A 1 83 ? -4.173 6.107 29.889 1.00 48.91 83 ALA A C 1
ATOM 667 O O . ALA A 1 83 ? -3.229 6.377 30.621 1.00 48.91 83 ALA A O 1
ATOM 668 N N . PHE A 1 84 ? -4.273 6.634 28.667 1.00 52.47 84 PHE A N 1
ATOM 669 C CA . PHE A 1 84 ? -3.232 7.466 28.051 1.00 52.47 84 PHE A CA 1
ATOM 670 C C . PHE A 1 84 ? -3.693 8.910 27.850 1.00 52.47 84 PHE A C 1
ATOM 672 O O . PHE A 1 84 ? -3.618 9.436 26.743 1.00 52.47 84 PHE A O 1
ATOM 679 N N . ILE A 1 85 ? -4.218 9.552 28.897 1.00 50.78 85 ILE A N 1
ATOM 680 C CA . ILE A 1 85 ? -4.437 11.003 28.829 1.00 50.78 85 ILE A CA 1
ATOM 681 C C . ILE A 1 85 ? -3.165 11.775 29.218 1.00 50.78 85 ILE A C 1
ATOM 683 O O . ILE A 1 85 ? -2.977 12.834 28.644 1.00 50.78 85 ILE A O 1
ATOM 687 N N . ASP A 1 86 ? -2.266 11.246 30.071 1.00 51.09 86 ASP A N 1
ATOM 688 C CA . ASP A 1 86 ? -1.002 11.943 30.430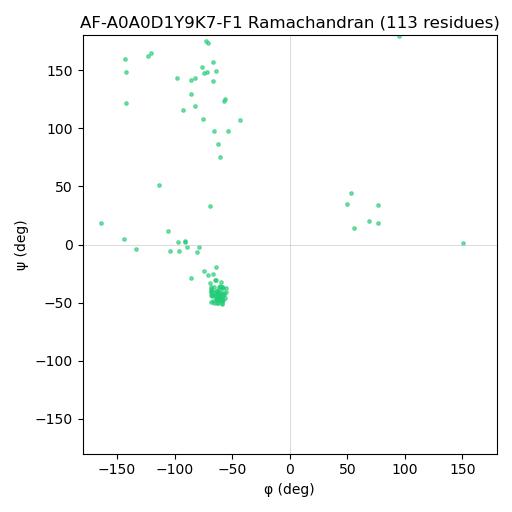 1.00 51.09 86 ASP A CA 1
ATOM 689 C C . ASP A 1 86 ? 0.098 11.060 31.097 1.00 51.09 86 ASP A C 1
ATOM 691 O O . ASP A 1 86 ? 1.006 11.573 31.746 1.00 51.09 86 ASP A O 1
ATOM 695 N N . GLY A 1 87 ? 0.047 9.725 30.989 1.00 50.88 87 GLY A N 1
ATOM 696 C CA . GLY A 1 87 ? 1.032 8.833 31.634 1.00 50.88 87 GLY A CA 1
ATOM 697 C C . GLY A 1 87 ? 2.301 8.608 30.798 1.00 50.88 87 GLY A C 1
ATOM 698 O O . GLY A 1 87 ? 2.208 8.235 29.628 1.00 50.88 87 GLY A O 1
ATOM 699 N N . GLU A 1 88 ? 3.490 8.793 31.385 1.00 51.41 88 GLU A N 1
ATOM 700 C CA . GLU A 1 88 ? 4.754 8.380 30.760 1.00 51.41 88 GLU A CA 1
ATOM 701 C C . GLU A 1 88 ? 4.926 6.855 30.858 1.00 51.41 88 GLU A C 1
ATOM 703 O O . GLU A 1 88 ? 5.226 6.314 31.919 1.00 51.41 88 GLU A O 1
ATOM 708 N N . GLY A 1 89 ? 4.792 6.162 29.725 1.00 55.25 89 GLY A N 1
ATOM 709 C CA . GLY A 1 89 ? 5.132 4.742 29.601 1.00 55.25 89 GLY A CA 1
ATOM 710 C C . GLY A 1 89 ? 3.962 3.763 29.788 1.00 55.25 89 GLY A C 1
ATOM 711 O O . GLY A 1 89 ? 2.811 4.170 29.942 1.00 55.25 89 GLY A O 1
ATOM 712 N N . PRO A 1 90 ? 4.231 2.448 29.675 1.00 64.25 90 PR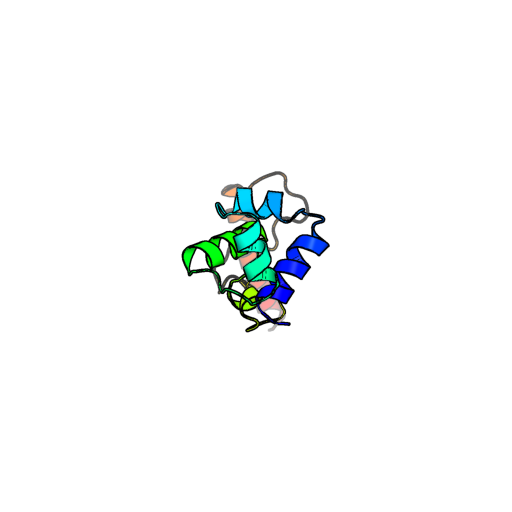O A N 1
ATOM 713 C CA . PRO A 1 90 ? 3.217 1.417 29.875 1.00 64.25 90 PRO A CA 1
ATOM 714 C C . PRO A 1 90 ? 2.748 1.395 31.335 1.00 64.25 90 PRO A C 1
ATOM 716 O O . PRO A 1 90 ? 3.568 1.499 32.243 1.00 64.25 90 PRO A O 1
ATOM 719 N N . ILE A 1 91 ? 1.443 1.197 31.546 1.00 66.88 91 ILE A N 1
ATOM 720 C CA . ILE A 1 91 ? 0.838 1.091 32.882 1.00 66.88 91 ILE A CA 1
ATOM 721 C C . ILE A 1 91 ? 1.529 -0.028 33.665 1.00 66.88 91 ILE A C 1
ATOM 723 O O . ILE A 1 91 ? 1.581 -1.178 33.205 1.00 66.88 91 ILE A O 1
ATOM 727 N N . THR A 1 92 ? 2.027 0.300 34.850 1.00 79.19 92 THR A N 1
ATOM 728 C CA . THR A 1 92 ? 2.601 -0.675 35.778 1.00 79.19 92 THR A CA 1
ATOM 729 C C . THR A 1 92 ? 1.524 -1.630 36.298 1.00 79.19 92 THR A C 1
ATOM 731 O O . THR A 1 92 ? 0.332 -1.322 36.311 1.00 79.19 92 THR A O 1
ATOM 734 N N . GLU A 1 93 ? 1.921 -2.821 36.748 1.00 75.31 93 GLU A N 1
ATOM 735 C CA . GLU A 1 93 ? 0.968 -3.783 37.323 1.00 75.31 93 GLU A CA 1
ATOM 736 C C . GLU A 1 93 ? 0.234 -3.215 38.552 1.00 75.31 93 GLU A C 1
ATOM 738 O O . GLU A 1 93 ? -0.954 -3.476 38.734 1.00 75.31 93 GLU A O 1
ATOM 743 N N . GLU A 1 94 ? 0.900 -2.358 39.330 1.00 78.81 94 GLU A N 1
ATOM 744 C CA . GLU A 1 94 ? 0.316 -1.665 40.485 1.00 78.81 94 GLU A CA 1
ATOM 745 C C . GLU A 1 94 ? -0.797 -0.690 40.067 1.00 78.81 94 GLU A C 1
ATOM 747 O O . GLU A 1 94 ? -1.884 -0.671 40.649 1.00 78.81 94 GLU A O 1
ATOM 752 N N . GLU A 1 95 ? -0.567 0.092 39.011 1.00 75.56 95 GLU A N 1
ATOM 753 C CA . GLU A 1 95 ? -1.566 1.018 38.472 1.00 75.56 95 GLU A CA 1
ATOM 754 C C . GLU A 1 95 ? -2.770 0.275 37.876 1.00 75.56 95 GLU A C 1
ATOM 756 O O . GLU A 1 95 ? -3.913 0.714 38.040 1.00 75.56 95 GLU A O 1
ATOM 761 N N . LYS A 1 96 ? -2.549 -0.880 37.232 1.00 77.12 96 LYS A N 1
ATOM 762 C CA . LYS A 1 96 ? -3.639 -1.743 36.743 1.00 77.12 96 LYS A CA 1
ATOM 763 C C . LYS A 1 96 ? -4.505 -2.256 37.889 1.00 77.12 96 LYS A C 1
ATOM 765 O O . LYS A 1 96 ? -5.733 -2.247 37.774 1.00 77.12 96 LYS A O 1
ATOM 770 N N . GLU A 1 97 ? -3.887 -2.698 38.981 1.00 81.44 97 GLU A N 1
ATOM 771 C CA . GLU A 1 97 ? -4.598 -3.200 40.157 1.00 81.44 97 GLU A CA 1
ATOM 772 C C . GLU A 1 97 ? -5.440 -2.097 40.812 1.00 81.44 97 GLU A C 1
ATOM 774 O O . GLU A 1 97 ? -6.644 -2.276 41.014 1.00 81.44 97 GLU A O 1
ATOM 779 N N . TYR A 1 98 ? -4.866 -0.908 41.007 1.00 82.44 98 TYR A N 1
ATOM 780 C CA . TYR A 1 98 ? -5.589 0.256 41.525 1.00 82.44 98 TYR A CA 1
ATOM 781 C C . TYR A 1 98 ? -6.792 0.651 40.649 1.00 82.44 98 TYR A C 1
ATOM 783 O O . TYR A 1 98 ? -7.898 0.914 41.140 1.00 82.44 98 TYR A O 1
ATOM 791 N N . LEU A 1 99 ? -6.611 0.672 39.325 1.00 82.00 99 LEU A N 1
ATOM 792 C CA . LEU A 1 99 ? -7.690 0.971 38.382 1.00 82.00 99 LEU A CA 1
ATOM 793 C C . LEU A 1 99 ? -8.806 -0.077 38.450 1.00 82.00 99 LEU A C 1
ATOM 795 O O . LEU A 1 99 ? -9.988 0.276 38.428 1.00 82.00 99 LEU A O 1
ATOM 799 N N . LYS A 1 100 ? -8.448 -1.354 38.595 1.00 81.94 100 LYS A N 1
ATOM 800 C CA . LYS A 1 100 ? -9.409 -2.450 38.738 1.00 81.94 100 LYS A CA 1
ATOM 801 C C . LYS A 1 100 ? -10.250 -2.300 40.006 1.00 81.94 100 LYS A C 1
ATOM 803 O O . LYS A 1 100 ? -11.480 -2.365 39.926 1.00 81.94 100 LYS A O 1
ATOM 808 N N . GLU A 1 101 ? -9.617 -2.026 41.142 1.00 86.56 101 GLU A N 1
ATOM 809 C CA . GLU A 1 101 ? -10.317 -1.807 42.412 1.00 86.56 101 GLU A CA 1
ATOM 810 C C . GLU A 1 101 ? -11.226 -0.572 42.371 1.00 86.56 101 GLU A C 1
ATOM 812 O O . GLU A 1 101 ? -12.399 -0.630 42.761 1.00 86.56 101 GLU A O 1
ATOM 817 N N . SER A 1 102 ? -10.722 0.554 41.857 1.00 82.62 102 SER A N 1
ATOM 818 C CA . SER A 1 102 ? -11.498 1.797 41.766 1.00 82.62 102 SER A CA 1
ATOM 819 C C . SER A 1 102 ? -12.742 1.640 40.879 1.00 82.62 102 SER A C 1
ATOM 821 O O . SER A 1 102 ? -13.819 2.157 41.205 1.00 82.62 102 SER A O 1
ATOM 823 N N . LEU A 1 103 ? -12.638 0.861 39.799 1.00 81.25 103 LEU A N 1
ATOM 824 C CA . LEU A 1 103 ? -13.753 0.542 38.914 1.00 81.25 103 LEU A CA 1
ATOM 825 C C . LEU A 1 103 ? -14.797 -0.338 39.605 1.00 81.25 103 LEU A C 1
ATOM 827 O O . LEU A 1 103 ? -16.002 -0.098 39.465 1.00 81.25 103 LEU A O 1
ATOM 831 N N . GLU A 1 104 ? -14.361 -1.350 40.352 1.00 89.00 104 GLU A N 1
ATOM 832 C CA . GLU A 1 104 ? -15.254 -2.227 41.108 1.00 89.00 104 GLU A CA 1
ATOM 833 C C . GLU A 1 104 ? -16.034 -1.436 42.165 1.00 89.00 104 GLU A C 1
ATOM 835 O O . GLU A 1 104 ? -17.267 -1.533 42.257 1.00 89.00 104 GLU A O 1
ATOM 840 N N . LEU A 1 105 ? -15.340 -0.553 42.884 1.00 86.12 105 LEU A N 1
ATOM 841 C CA . LEU A 1 105 ? -15.948 0.370 43.833 1.00 86.12 105 LEU A CA 1
ATOM 842 C C . LEU A 1 105 ? -16.974 1.283 43.148 1.00 86.12 105 LEU A C 1
ATOM 844 O O . LEU A 1 105 ? -18.099 1.433 43.636 1.00 86.12 105 LEU A O 1
ATOM 848 N N . PHE A 1 106 ? -16.629 1.866 41.998 1.00 85.75 106 PHE A N 1
ATOM 849 C CA . PHE A 1 106 ? -17.531 2.732 41.241 1.00 85.75 106 PHE A CA 1
ATOM 850 C C . PHE A 1 106 ? -18.786 1.989 40.767 1.00 85.75 106 PHE A C 1
ATOM 852 O O . PHE A 1 106 ? -19.902 2.497 40.916 1.00 85.75 106 PHE A O 1
ATOM 859 N N . ARG A 1 107 ? -18.637 0.762 40.252 1.00 86.44 107 ARG A N 1
ATOM 860 C CA . ARG A 1 107 ? -19.764 -0.102 39.854 1.00 86.44 107 ARG A CA 1
ATOM 861 C C . ARG A 1 107 ? -20.684 -0.378 41.041 1.00 86.44 107 ARG A C 1
ATOM 863 O O . ARG A 1 107 ? -21.902 -0.246 40.910 1.00 86.44 107 ARG A O 1
ATOM 870 N N . ARG A 1 108 ? -20.113 -0.658 42.214 1.00 87.00 108 ARG A N 1
ATOM 871 C CA . ARG A 1 108 ? -20.863 -0.860 43.461 1.00 87.00 108 ARG A CA 1
ATOM 872 C C . ARG A 1 108 ? -21.589 0.405 43.918 1.00 87.00 108 ARG A C 1
ATOM 874 O O . ARG A 1 108 ? -22.747 0.327 44.326 1.00 87.00 108 ARG A O 1
ATOM 881 N N . MET A 1 109 ? -20.952 1.572 43.823 1.00 83.06 109 MET A N 1
ATOM 882 C CA . MET A 1 109 ? -21.593 2.854 44.138 1.00 83.06 109 MET A CA 1
ATOM 883 C C . MET A 1 109 ? -22.745 3.173 43.184 1.00 83.06 109 MET A C 1
ATOM 885 O O . MET A 1 109 ? -23.791 3.655 43.616 1.00 83.06 109 MET A O 1
ATOM 889 N N . LYS A 1 110 ? -22.581 2.883 41.892 1.00 84.12 110 LYS A N 1
ATOM 890 C CA . LYS A 1 110 ? -23.622 3.100 40.883 1.00 84.12 110 LYS A CA 1
ATOM 891 C C . LYS A 1 110 ? -24.805 2.148 41.066 1.00 84.12 110 LYS A C 1
ATOM 893 O O . LYS A 1 110 ? -25.937 2.574 40.869 1.00 84.12 110 LYS A O 1
ATOM 898 N N . ALA A 1 111 ? -24.552 0.901 41.468 1.00 80.12 111 ALA A N 1
ATOM 899 C CA . ALA A 1 111 ? -25.595 -0.064 41.811 1.00 80.12 111 ALA A CA 1
ATOM 900 C C . ALA A 1 111 ? -26.409 0.401 43.030 1.00 80.12 111 ALA A C 1
ATOM 902 O O . ALA A 1 111 ? -27.630 0.456 42.952 1.00 80.12 111 ALA A O 1
ATOM 903 N N . LYS A 1 112 ? -25.735 0.858 44.095 1.00 73.62 112 LYS A N 1
ATOM 904 C CA . LYS A 1 112 ? -26.386 1.386 45.309 1.00 73.62 112 LYS A CA 1
ATOM 905 C C . LYS A 1 112 ? -27.154 2.696 45.110 1.00 73.62 112 LYS A C 1
ATOM 907 O O . LYS A 1 112 ? -28.046 2.987 45.886 1.00 73.62 112 LYS A O 1
ATOM 912 N N . LYS A 1 113 ? -26.791 3.517 44.117 1.00 65.56 113 LYS A N 1
ATOM 913 C CA . LYS A 1 113 ? -27.510 4.763 43.780 1.00 65.56 113 LYS A CA 1
ATOM 914 C C . LYS A 1 113 ? -28.766 4.540 42.926 1.00 65.56 113 LYS A C 1
ATOM 916 O O . LYS A 1 113 ? -29.439 5.514 42.602 1.00 65.56 113 LYS A O 1
ATOM 921 N N . LYS A 1 114 ? -29.012 3.307 42.472 1.00 54.47 114 LYS A N 1
ATOM 922 C CA . LYS A 1 114 ? -30.127 2.957 41.580 1.00 54.47 114 LYS A CA 1
ATOM 923 C C . LYS A 1 114 ? -31.276 2.239 42.306 1.00 54.47 114 LYS A C 1
ATOM 925 O O . LYS A 1 114 ? -32.294 1.987 41.667 1.00 54.47 114 LYS A O 1
ATOM 930 N N . GLU A 1 115 ? -31.087 1.926 43.587 1.00 49.81 115 GLU A N 1
ATOM 931 C CA . GLU A 1 115 ? -32.121 1.561 44.570 1.00 49.81 115 GLU A CA 1
ATOM 932 C C . GLU A 1 115 ? -32.598 2.818 45.306 1.00 49.81 115 GLU A C 1
ATOM 934 O O . GLU A 1 115 ? -33.809 2.886 45.609 1.00 49.81 115 GLU A O 1
#

Nearest PDB structures (foldseek):
  3jxc-assembly1_L  TM=9.740E-01  e=1.339E-04  Lederbergvirus P22
  1adr-assembly1_A  TM=8.784E-01  e=2.962E-04  Lederbergvirus P22
  1y7y-assembly1_B  TM=9.241E-01  e=1.534E-03  Aeromonas hydrophila
  6jq1-assembly1_A  TM=7.707E-01  e=7.767E-04  Deinococcus geothermalis DSM 11300
  2b5a-assembly1_A  TM=8.145E-01  e=2.036E-03  [Bacillus] caldolyticus

Mean predicted aligned error: 13.46 Å